Protein AF-G9Y502-F1 (afdb_monomer)

Secondary structure (DSSP, 8-state):
-------------TTGGGGS-PPPPHHHHHHHHHHHHHHTTTTS-HHHHHHHHHHHHTT-HHHHHHHHHHHHHHTT--GGGS-HHHHHHHHHHTTTTT--SS-TTHHHHHHHHHHHTT--

Solvent-accessible surface area (backbone atoms only — not comparable to full-atom values): 7414 Å² total; per-residue (Å²): 138,82,86,82,79,81,79,78,80,78,74,82,51,79,70,73,64,65,73,56,75,79,77,84,45,72,69,54,53,53,49,53,53,50,50,50,51,65,77,41,52,90,64,53,55,72,64,56,54,55,52,32,50,54,26,50,78,71,68,35,54,57,58,24,49,53,54,50,51,53,51,38,58,76,53,64,60,68,65,86,82,50,68,55,72,60,53,52,50,49,37,52,75,60,37,42,70,81,53,58,90,89,42,91,56,46,49,60,52,52,52,56,51,41,39,76,71,68,76,98

Organism: NCBI:txid1002364

Radius of gyration: 20.28 Å; Cα contacts (8 Å, |Δi|>4): 72; chains: 1; bounding box: 64×53×26 Å

Mean predicted aligned error: 9.47 Å

Foldseek 3Di:
DDDDDPDPPPPDDPVNVVPPPPQQDLVNLLVVLVVLCVLCVVQADPVLVVQLVVCNVVSVSQCSLLSSVVRCVVSLHQPVSDDVVVSVVVCVSSVVCPDPDPDPCSNVSSVVSCVVNVVD

Sequence (120 aa):
MAYHIEILKFEETDEMVKNKEKEITPSELYSAIIDLLNIYADILDPDTYSEVMHYLEHGEYKMAYEGLFIDLIKANFQPQKIDMGYYLKICIKLKINNENIFNADFWEYLNNYLKKQQLY

Structure (mmCIF, N/CA/C/O backbone):
data_AF-G9Y502-F1
#
_entry.id   AF-G9Y502-F1
#
loop_
_atom_site.group_PDB
_atom_site.id
_atom_site.type_symbol
_atom_site.label_atom_id
_atom_site.label_alt_id
_atom_site.label_comp_id
_atom_site.label_asym_id
_atom_site.label_entity_id
_atom_site.label_seq_id
_atom_site.pdbx_PDB_ins_code
_atom_site.Cartn_x
_atom_site.Cartn_y
_atom_site.Cartn_z
_atom_site.occupancy
_atom_site.B_iso_or_equiv
_atom_site.auth_seq_id
_atom_site.auth_comp_id
_atom_site.auth_asym_id
_atom_site.auth_atom_id
_atom_site.pdbx_PDB_model_num
ATOM 1 N N . MET A 1 1 ? 51.808 41.618 -4.244 1.00 41.16 1 MET A N 1
ATOM 2 C CA . MET A 1 1 ? 51.182 40.799 -3.185 1.00 41.16 1 MET A CA 1
ATOM 3 C C . MET A 1 1 ? 49.991 40.090 -3.801 1.00 41.16 1 MET A C 1
ATOM 5 O O . MET A 1 1 ? 48.962 40.719 -3.990 1.00 41.16 1 MET A O 1
ATOM 9 N N . ALA A 1 2 ? 50.174 38.842 -4.230 1.00 39.91 2 ALA A N 1
ATOM 10 C CA . ALA A 1 2 ? 49.096 38.011 -4.758 1.00 39.91 2 ALA A CA 1
ATOM 11 C C . ALA A 1 2 ? 48.597 37.108 -3.624 1.00 39.91 2 ALA A C 1
ATOM 13 O O . ALA A 1 2 ? 49.403 36.446 -2.973 1.00 39.91 2 ALA A O 1
ATOM 14 N N . TYR A 1 3 ? 47.292 37.132 -3.360 1.00 40.03 3 TYR A N 1
ATOM 15 C CA . TYR A 1 3 ? 46.644 36.252 -2.393 1.00 40.03 3 TYR A CA 1
ATOM 16 C C . TYR A 1 3 ? 46.515 34.857 -3.017 1.00 40.03 3 TYR A C 1
ATOM 18 O O . TYR A 1 3 ? 45.748 34.674 -3.960 1.00 40.03 3 TYR A O 1
ATOM 26 N N . HIS A 1 4 ? 47.270 33.880 -2.514 1.00 42.84 4 HIS A N 1
ATOM 27 C CA . HIS A 1 4 ? 47.002 32.470 -2.786 1.00 42.84 4 HIS A CA 1
ATOM 28 C C . HIS A 1 4 ? 45.908 31.997 -1.828 1.00 42.84 4 HIS A C 1
ATOM 30 O O . HIS A 1 4 ? 46.132 31.886 -0.626 1.00 42.84 4 HIS A O 1
ATOM 36 N N . ILE A 1 5 ? 44.715 31.757 -2.368 1.00 47.09 5 ILE A N 1
ATOM 37 C CA . ILE A 1 5 ? 43.643 31.047 -1.671 1.00 47.09 5 ILE A CA 1
ATOM 38 C C . ILE A 1 5 ? 43.941 29.556 -1.834 1.00 47.09 5 ILE A C 1
ATOM 40 O O . ILE A 1 5 ? 43.830 29.016 -2.935 1.00 47.09 5 ILE A O 1
ATOM 44 N N . GLU A 1 6 ? 44.355 28.899 -0.753 1.00 46.38 6 GLU A N 1
ATOM 45 C CA . GLU A 1 6 ? 44.371 27.440 -0.684 1.00 46.38 6 GLU A CA 1
ATOM 46 C C . GLU A 1 6 ? 42.922 26.946 -0.656 1.00 46.38 6 GLU A C 1
ATOM 48 O O . GLU A 1 6 ? 42.176 27.171 0.297 1.00 46.38 6 GLU A O 1
ATOM 53 N N . ILE A 1 7 ? 42.504 26.293 -1.740 1.00 46.94 7 ILE A N 1
ATOM 54 C CA . ILE A 1 7 ? 41.245 25.558 -1.779 1.00 46.94 7 ILE A CA 1
ATOM 55 C C . ILE A 1 7 ? 41.457 24.308 -0.924 1.00 46.94 7 ILE A C 1
ATOM 57 O O . ILE A 1 7 ? 42.102 23.352 -1.357 1.00 46.94 7 ILE A O 1
ATOM 61 N N . LEU A 1 8 ? 40.935 24.338 0.302 1.00 41.53 8 LEU A N 1
ATOM 62 C CA . LEU A 1 8 ? 40.793 23.159 1.148 1.00 41.53 8 LEU A CA 1
ATOM 63 C C . LEU A 1 8 ? 40.018 22.096 0.360 1.00 41.53 8 LEU A C 1
ATOM 65 O O . LEU A 1 8 ? 38.830 22.256 0.078 1.00 41.53 8 LEU A O 1
ATOM 69 N N . LYS A 1 9 ? 40.702 21.010 -0.012 1.00 46.69 9 LYS A N 1
ATOM 70 C CA . LYS A 1 9 ? 40.041 19.777 -0.434 1.00 46.69 9 LYS A CA 1
ATOM 71 C C . LYS A 1 9 ? 39.311 19.244 0.793 1.00 46.69 9 LYS A C 1
ATOM 73 O O . LYS A 1 9 ? 39.946 18.748 1.717 1.00 46.69 9 LYS A O 1
ATOM 78 N N . PHE A 1 10 ? 37.996 19.418 0.823 1.00 43.94 10 PHE A N 1
ATOM 79 C CA . PHE A 1 10 ? 37.143 18.719 1.771 1.00 43.94 10 PHE A CA 1
ATOM 80 C C . PHE A 1 10 ? 37.242 17.225 1.445 1.00 43.94 10 PHE A C 1
ATOM 82 O O . PHE A 1 10 ? 36.695 16.766 0.446 1.00 43.94 10 PHE A O 1
ATOM 89 N N . GLU A 1 11 ? 38.008 16.485 2.242 1.00 51.47 11 GLU A N 1
ATOM 90 C CA . GLU A 1 11 ? 37.895 15.033 2.296 1.00 51.47 11 GLU A CA 1
ATOM 91 C C . GLU A 1 11 ? 36.587 14.727 3.028 1.00 51.47 11 GLU A C 1
ATOM 93 O O . GLU A 1 11 ? 36.426 15.044 4.208 1.00 51.47 11 GLU A O 1
ATOM 98 N N . GLU A 1 12 ? 35.610 14.199 2.293 1.00 48.88 12 GLU A N 1
ATOM 99 C CA . GLU A 1 12 ? 34.347 13.743 2.865 1.00 48.88 12 GLU A CA 1
ATOM 100 C C . GLU A 1 12 ? 34.644 12.619 3.866 1.00 48.88 12 GLU A C 1
ATOM 102 O O . GLU A 1 12 ? 35.222 11.590 3.516 1.00 48.88 12 GLU A O 1
ATOM 107 N N . THR A 1 13 ? 34.287 12.823 5.134 1.00 51.91 13 THR A N 1
ATOM 108 C CA . THR A 1 13 ? 34.467 11.811 6.176 1.00 51.91 13 THR A CA 1
ATOM 109 C C . THR A 1 13 ? 33.407 10.713 6.042 1.00 51.91 13 THR A C 1
ATOM 111 O O . THR A 1 13 ? 32.271 10.975 5.641 1.00 51.91 13 THR A O 1
ATOM 114 N N . ASP A 1 14 ? 33.738 9.483 6.450 1.00 52.72 14 ASP A N 1
ATOM 115 C CA . ASP A 1 14 ? 32.829 8.317 6.474 1.00 52.72 14 ASP A CA 1
ATOM 116 C C . ASP A 1 14 ? 31.502 8.561 7.233 1.00 52.72 14 ASP A C 1
ATOM 118 O O . ASP A 1 14 ? 30.526 7.829 7.057 1.00 52.72 14 ASP A O 1
ATOM 122 N N . GLU A 1 15 ? 31.428 9.596 8.076 1.00 47.25 15 GLU A N 1
ATOM 123 C CA . GLU A 1 15 ? 30.194 10.036 8.738 1.00 47.25 15 GLU A CA 1
ATOM 124 C C . GLU A 1 15 ? 29.237 10.802 7.811 1.00 47.25 15 GLU A C 1
ATOM 126 O O . GLU A 1 15 ? 28.024 10.655 7.952 1.00 47.25 15 GLU A O 1
ATOM 131 N N . MET A 1 16 ? 29.734 11.541 6.812 1.00 45.41 16 MET A N 1
ATOM 132 C CA . MET A 1 16 ? 28.884 12.221 5.821 1.00 45.41 16 MET A CA 1
ATOM 133 C C . MET A 1 16 ? 28.248 11.235 4.827 1.00 45.41 16 MET A C 1
ATOM 135 O O . MET A 1 16 ? 27.185 11.508 4.272 1.00 45.41 16 MET A O 1
ATOM 139 N N . VAL A 1 17 ? 28.828 10.039 4.675 1.00 52.44 17 VAL A N 1
ATOM 140 C CA . VAL A 1 17 ? 28.262 8.934 3.878 1.00 52.44 17 VAL A CA 1
ATOM 141 C C . VAL A 1 17 ? 27.122 8.211 4.621 1.00 52.44 17 VAL A C 1
ATOM 143 O O . VAL A 1 17 ? 26.292 7.552 3.991 1.00 52.44 17 VAL A O 1
ATOM 146 N N . LYS A 1 18 ? 27.020 8.359 5.952 1.00 45.47 18 LYS A N 1
ATOM 147 C CA . LYS A 1 18 ? 26.051 7.633 6.799 1.00 45.47 18 LYS A CA 1
ATOM 148 C C . LYS A 1 18 ? 24.654 8.253 6.900 1.00 45.47 18 LYS A C 1
ATOM 150 O O . LYS A 1 18 ? 23.767 7.597 7.433 1.00 45.47 18 LYS A O 1
ATOM 155 N N . ASN A 1 19 ? 24.422 9.435 6.326 1.00 44.31 19 ASN A N 1
ATOM 156 C CA . ASN A 1 19 ? 23.077 10.015 6.177 1.00 44.31 19 ASN A CA 1
ATOM 157 C C . ASN A 1 19 ? 22.478 9.791 4.777 1.00 44.31 19 ASN A C 1
ATOM 159 O O . ASN A 1 19 ? 21.629 10.556 4.323 1.00 44.31 19 ASN A O 1
ATOM 163 N N . LYS A 1 20 ? 22.877 8.718 4.086 1.00 48.28 20 LYS A N 1
ATOM 164 C CA . LYS A 1 20 ? 22.016 8.139 3.053 1.00 48.28 20 LYS A CA 1
ATOM 165 C C . LYS A 1 20 ? 20.840 7.500 3.780 1.00 48.28 20 LYS A C 1
ATOM 167 O O . LYS A 1 20 ? 21.042 6.527 4.504 1.00 48.28 20 LYS A O 1
ATOM 172 N N . GLU A 1 21 ? 19.640 8.061 3.629 1.00 55.94 21 GLU A N 1
ATOM 173 C CA . GLU A 1 21 ? 18.399 7.371 3.991 1.00 55.94 21 GLU A CA 1
ATOM 174 C C . GLU A 1 21 ? 18.536 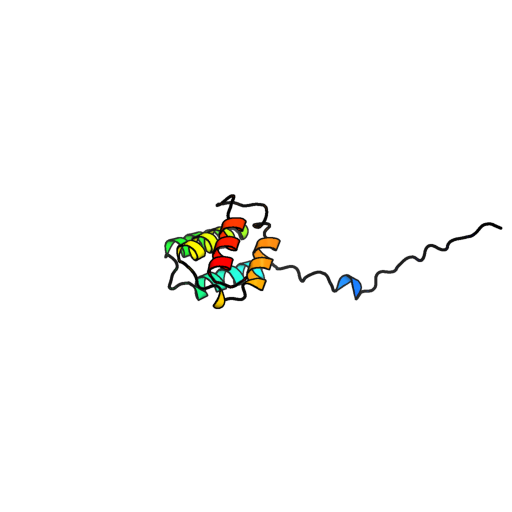5.916 3.537 1.00 55.94 21 GLU A C 1
ATOM 176 O O . GLU A 1 21 ? 18.784 5.671 2.354 1.00 55.94 21 GLU A O 1
ATOM 181 N N . LYS A 1 22 ? 18.514 4.969 4.487 1.00 64.62 22 LYS A N 1
ATOM 182 C CA . LYS A 1 22 ? 18.727 3.549 4.196 1.00 64.62 22 LYS A CA 1
ATOM 183 C C . LYS A 1 22 ? 17.814 3.179 3.033 1.00 64.62 22 LYS A C 1
ATO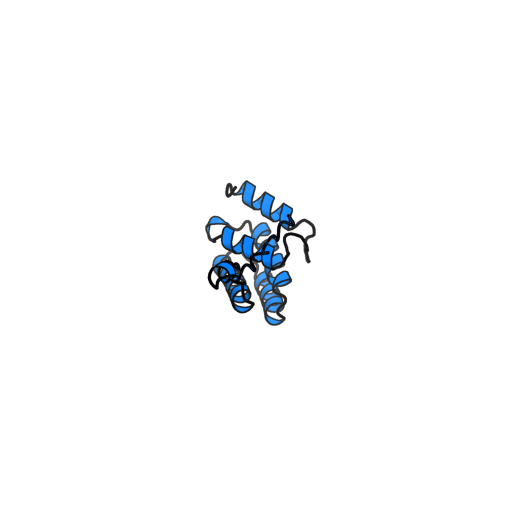M 185 O O . LYS A 1 22 ? 16.594 3.300 3.138 1.00 64.62 22 LYS A O 1
ATOM 190 N N . GLU A 1 23 ? 18.418 2.796 1.916 1.00 75.06 23 GLU A N 1
ATOM 191 C CA . GLU A 1 23 ? 17.670 2.510 0.707 1.00 75.06 23 GLU A CA 1
ATOM 192 C C . GLU A 1 23 ? 16.735 1.323 0.962 1.00 75.06 23 GLU A C 1
ATOM 194 O O . GLU A 1 23 ? 17.203 0.247 1.332 1.00 75.06 23 GLU A O 1
ATOM 199 N N . ILE A 1 24 ? 15.422 1.527 0.788 1.00 83.94 24 ILE A N 1
ATOM 200 C CA . ILE A 1 24 ? 14.436 0.448 0.911 1.00 83.94 24 ILE A CA 1
ATOM 201 C C . ILE A 1 24 ? 14.709 -0.572 -0.195 1.00 83.94 24 ILE A C 1
ATOM 203 O O . ILE A 1 24 ? 14.663 -0.246 -1.384 1.00 83.94 24 ILE A O 1
ATOM 207 N N . THR A 1 25 ? 15.002 -1.800 0.212 1.00 90.69 25 THR A N 1
ATOM 208 C CA . THR A 1 25 ? 15.319 -2.922 -0.674 1.00 90.69 25 THR A CA 1
ATOM 209 C C . THR A 1 25 ? 14.051 -3.556 -1.268 1.00 90.69 25 THR A C 1
ATOM 211 O O . THR A 1 25 ? 12.976 -3.456 -0.673 1.00 90.69 25 THR A O 1
ATOM 214 N N . PRO A 1 26 ? 14.144 -4.290 -2.395 1.00 90.19 26 PRO A N 1
ATOM 215 C CA . PRO A 1 26 ? 13.005 -5.041 -2.940 1.00 90.19 26 PRO A CA 1
ATOM 216 C C . PRO A 1 26 ? 12.381 -6.030 -1.940 1.00 90.19 26 PRO A C 1
ATOM 218 O O . PRO A 1 26 ? 11.166 -6.181 -1.887 1.00 90.19 26 PRO A O 1
ATOM 221 N N . SER A 1 27 ? 13.205 -6.658 -1.094 1.00 92.81 27 SER A N 1
ATOM 222 C CA . SER A 1 27 ? 12.746 -7.537 -0.009 1.00 92.81 27 SER A CA 1
ATOM 223 C C . SER A 1 27 ? 11.926 -6.792 1.044 1.00 92.81 27 SER A C 1
ATOM 225 O O . SER A 1 27 ? 10.942 -7.334 1.548 1.00 92.81 27 SER A O 1
ATOM 227 N N . GLU A 1 28 ? 12.334 -5.575 1.409 1.00 93.38 28 GLU A N 1
ATOM 228 C CA . GLU A 1 28 ? 11.584 -4.738 2.349 1.00 93.38 28 GLU A CA 1
ATOM 229 C C . GLU A 1 28 ? 10.263 -4.266 1.720 1.00 93.38 28 GLU A C 1
ATOM 231 O O . GLU A 1 28 ? 9.243 -4.292 2.399 1.00 93.38 28 GLU A O 1
ATOM 236 N N . LEU A 1 29 ? 10.243 -3.931 0.422 1.00 94.75 29 LEU A N 1
ATOM 237 C CA . LEU A 1 29 ? 9.005 -3.597 -0.302 1.00 94.75 29 LEU A CA 1
ATOM 238 C C . LEU A 1 29 ? 8.026 -4.771 -0.339 1.00 94.75 29 LEU A C 1
ATOM 240 O O . LEU A 1 29 ? 6.852 -4.598 -0.020 1.00 94.75 29 LEU A O 1
ATOM 244 N 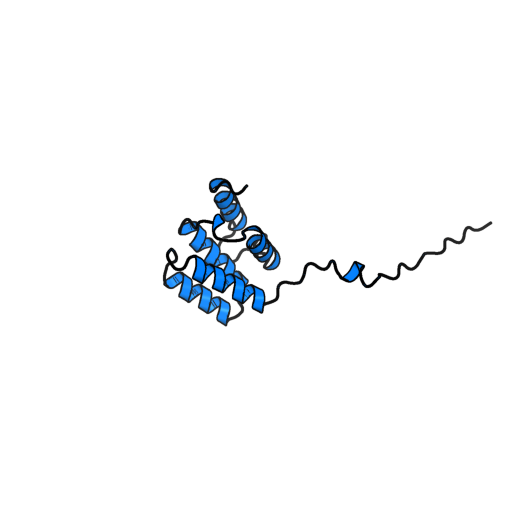N . TYR A 1 30 ? 8.517 -5.959 -0.699 1.00 96.44 30 TYR A N 1
ATOM 245 C CA . TYR A 1 30 ? 7.717 -7.179 -0.702 1.00 96.44 30 TYR A CA 1
ATOM 246 C C . TYR A 1 30 ? 7.102 -7.419 0.679 1.00 96.44 30 TYR A C 1
ATOM 248 O O . TYR A 1 30 ? 5.891 -7.579 0.799 1.00 96.44 30 TYR A O 1
ATOM 256 N N . SER A 1 31 ? 7.927 -7.371 1.729 1.00 96.88 31 SER A N 1
ATOM 257 C CA . SER A 1 31 ? 7.471 -7.622 3.101 1.00 96.88 31 SER A CA 1
ATOM 258 C C . SER A 1 31 ? 6.426 -6.598 3.544 1.00 96.88 31 SER A C 1
ATOM 260 O O . SER A 1 31 ? 5.386 -6.986 4.057 1.00 96.88 31 SER A O 1
ATOM 262 N N . ALA A 1 32 ? 6.639 -5.311 3.255 1.00 97.06 32 ALA A N 1
ATOM 263 C CA . ALA A 1 32 ? 5.689 -4.255 3.594 1.00 97.06 32 ALA A CA 1
ATOM 264 C C . ALA A 1 32 ? 4.324 -4.431 2.902 1.00 97.06 32 ALA A C 1
ATOM 266 O O . ALA A 1 32 ? 3.285 -4.169 3.504 1.00 97.06 32 ALA A O 1
ATOM 267 N N . ILE A 1 33 ? 4.299 -4.879 1.643 1.00 97.81 33 ILE A N 1
ATOM 268 C CA . ILE A 1 33 ? 3.041 -5.128 0.919 1.00 97.81 33 ILE A CA 1
ATOM 269 C C . ILE A 1 33 ? 2.321 -6.355 1.498 1.00 97.81 33 ILE A C 1
ATOM 271 O O . ILE A 1 33 ? 1.109 -6.309 1.710 1.00 97.81 33 ILE A O 1
ATOM 275 N N . ILE A 1 34 ? 3.057 -7.424 1.821 1.00 97.94 34 ILE A N 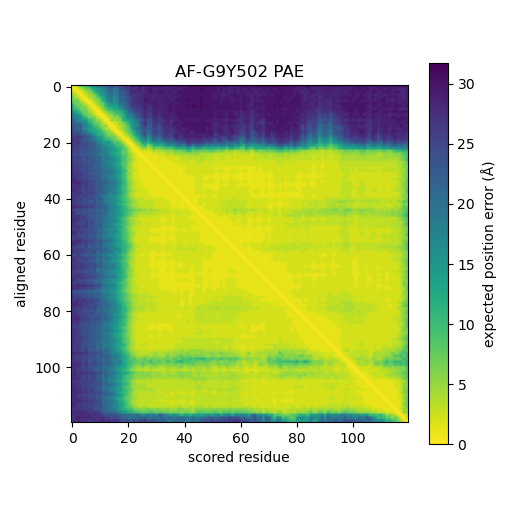1
ATOM 276 C CA . ILE A 1 34 ? 2.498 -8.604 2.496 1.00 97.94 34 ILE A CA 1
ATOM 277 C C . ILE A 1 34 ? 1.943 -8.245 3.880 1.00 97.94 34 ILE A C 1
ATOM 279 O O . ILE A 1 34 ? 0.863 -8.708 4.245 1.00 97.94 34 ILE A O 1
ATOM 283 N N . ASP A 1 35 ? 2.633 -7.394 4.637 1.00 97.69 35 ASP A N 1
ATOM 284 C CA . ASP A 1 35 ? 2.163 -6.934 5.943 1.00 97.69 35 ASP A CA 1
ATOM 285 C C . ASP A 1 35 ? 0.823 -6.198 5.826 1.00 97.69 35 ASP A C 1
ATOM 287 O O . ASP A 1 35 ? -0.094 -6.475 6.597 1.00 97.69 35 ASP A O 1
ATOM 291 N N . LEU A 1 36 ? 0.657 -5.323 4.828 1.00 97.69 36 LEU A N 1
ATOM 292 C CA . LEU A 1 36 ? -0.625 -4.659 4.568 1.00 97.69 36 LEU A CA 1
ATOM 293 C C . LEU A 1 36 ? -1.740 -5.650 4.222 1.00 97.69 36 LEU A C 1
ATOM 295 O O . LEU A 1 36 ? -2.828 -5.544 4.791 1.00 97.69 36 LEU A O 1
ATOM 299 N N . LEU A 1 37 ? -1.473 -6.612 3.331 1.00 97.44 37 LEU A N 1
ATOM 300 C CA . LEU A 1 37 ? -2.442 -7.657 2.986 1.00 97.44 37 LEU A CA 1
ATOM 301 C C . LEU A 1 37 ? -2.887 -8.425 4.232 1.00 97.44 37 LEU A C 1
ATOM 303 O O . LEU A 1 37 ? -4.078 -8.645 4.415 1.00 97.44 37 LEU A O 1
ATOM 307 N N . ASN A 1 38 ? -1.955 -8.785 5.115 1.00 97.19 38 ASN A N 1
ATOM 308 C CA . ASN A 1 38 ? -2.266 -9.526 6.335 1.00 97.19 38 ASN A CA 1
ATOM 309 C C . ASN A 1 38 ? -3.044 -8.683 7.358 1.00 97.19 38 ASN A C 1
ATOM 311 O O . ASN A 1 38 ? -3.975 -9.185 7.985 1.00 97.19 38 ASN A O 1
ATOM 315 N N . ILE A 1 39 ? -2.677 -7.410 7.540 1.00 97.88 39 ILE A N 1
ATOM 316 C CA . ILE A 1 39 ? -3.309 -6.508 8.519 1.00 97.88 39 ILE A CA 1
ATOM 317 C C . ILE A 1 39 ? -4.763 -6.189 8.149 1.00 97.88 39 ILE A C 1
ATOM 319 O O . ILE A 1 39 ? -5.585 -5.991 9.047 1.00 97.88 39 ILE A O 1
ATOM 323 N N . TYR A 1 40 ? -5.073 -6.134 6.852 1.00 97.75 40 TYR A N 1
ATOM 324 C CA . TYR A 1 40 ? -6.392 -5.764 6.328 1.00 97.75 40 TYR A CA 1
ATOM 325 C C . TYR A 1 40 ? -7.102 -6.901 5.583 1.00 97.75 40 TYR A C 1
ATOM 327 O O . TYR A 1 40 ? -8.076 -6.655 4.874 1.00 97.75 40 TYR A O 1
ATOM 335 N N . ALA A 1 41 ? -6.654 -8.148 5.749 1.00 96.44 41 ALA A N 1
ATOM 336 C CA . ALA A 1 41 ? -7.243 -9.315 5.087 1.00 96.44 41 ALA A CA 1
ATOM 337 C C . ALA A 1 41 ? -8.750 -9.474 5.363 1.00 96.44 41 ALA A C 1
ATOM 339 O O . ALA A 1 41 ? -9.463 -10.081 4.574 1.00 96.44 41 ALA A O 1
ATOM 340 N N . ASP A 1 42 ? -9.236 -8.942 6.486 1.00 96.56 42 ASP A N 1
ATOM 341 C CA . ASP A 1 42 ? -10.637 -8.993 6.902 1.00 96.56 42 ASP A CA 1
ATOM 342 C C . ASP A 1 42 ? -11.557 -8.045 6.118 1.00 96.56 42 ASP A C 1
ATOM 344 O O . ASP A 1 42 ? -12.768 -8.265 6.094 1.00 96.56 42 ASP A O 1
ATOM 348 N N . ILE A 1 43 ? -11.002 -7.000 5.498 1.00 96.94 43 ILE A N 1
ATOM 349 C CA . ILE A 1 43 ? -11.764 -5.980 4.759 1.00 96.94 43 ILE A CA 1
ATOM 350 C C . ILE A 1 43 ? -11.484 -5.974 3.254 1.00 96.94 43 ILE A C 1
ATOM 352 O O . ILE A 1 43 ? -12.190 -5.291 2.513 1.00 96.94 43 ILE A O 1
ATOM 356 N N . LEU A 1 44 ? -10.445 -6.680 2.811 1.00 96.44 44 LEU A N 1
ATOM 357 C CA . LEU A 1 44 ? -10.063 -6.762 1.406 1.00 96.44 44 LEU A CA 1
ATOM 358 C C . LEU A 1 44 ? -10.845 -7.860 0.684 1.00 96.44 44 LEU A C 1
ATOM 360 O O . LEU A 1 44 ? -11.145 -8.912 1.249 1.00 96.44 44 LEU A O 1
ATOM 364 N N . ASP A 1 45 ? -11.150 -7.611 -0.587 1.00 93.69 45 ASP A N 1
ATOM 365 C CA . ASP A 1 45 ? -11.752 -8.618 -1.454 1.00 93.69 45 ASP A CA 1
ATOM 366 C C . ASP A 1 45 ? -10.716 -9.711 -1.803 1.00 93.69 45 ASP A C 1
ATOM 368 O O . ASP A 1 45 ? -9.529 -9.396 -1.969 1.00 93.69 45 ASP A O 1
ATOM 372 N N . PRO A 1 46 ? -11.115 -10.994 -1.918 1.00 92.44 46 PRO A N 1
ATOM 373 C CA . PRO A 1 46 ? -10.217 -12.058 -2.366 1.00 92.44 46 PRO A CA 1
ATOM 374 C C . PRO A 1 46 ? -9.506 -11.761 -3.695 1.00 92.44 46 PRO A C 1
ATOM 376 O O . PRO A 1 46 ? -8.347 -12.156 -3.858 1.00 92.44 46 PRO A O 1
ATOM 379 N N . ASP A 1 47 ? -10.155 -11.041 -4.614 1.00 95.38 47 ASP A N 1
ATOM 380 C CA . ASP A 1 47 ? -9.564 -10.660 -5.897 1.00 95.38 47 ASP A CA 1
ATOM 381 C C . ASP A 1 47 ? -8.388 -9.690 -5.696 1.00 95.38 47 ASP A C 1
ATOM 383 O O . ASP A 1 47 ? -7.337 -9.879 -6.315 1.00 95.38 47 ASP A O 1
ATOM 387 N N . THR A 1 48 ? -8.478 -8.746 -4.744 1.00 96.19 48 THR A N 1
ATOM 388 C CA . THR A 1 48 ? -7.362 -7.846 -4.394 1.00 96.19 48 THR A CA 1
ATOM 389 C C . THR A 1 48 ? -6.123 -8.641 -3.979 1.00 96.19 48 THR A C 1
ATOM 391 O O . THR A 1 48 ? -5.011 -8.321 -4.398 1.00 96.19 48 THR A O 1
ATOM 394 N N . TYR A 1 49 ? -6.282 -9.704 -3.181 1.00 95.62 49 TYR A N 1
ATOM 395 C CA . TYR A 1 49 ? -5.147 -10.548 -2.793 1.00 95.62 49 TYR A CA 1
ATOM 396 C C . TYR A 1 49 ? -4.5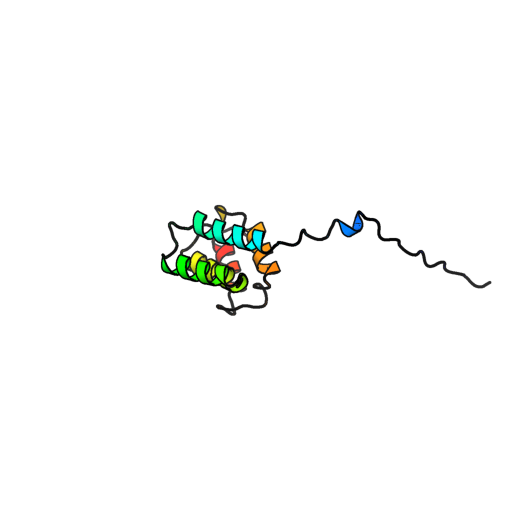00 -11.207 -4.018 1.00 95.62 49 TYR A C 1
ATOM 398 O O . TYR A 1 49 ? -3.278 -11.171 -4.165 1.00 95.62 49 TYR A O 1
ATOM 406 N N . SER A 1 50 ? -5.312 -11.783 -4.911 1.00 96.44 50 SER A N 1
ATOM 407 C CA . SER A 1 50 ? -4.821 -12.449 -6.121 1.00 96.44 50 SER A CA 1
ATOM 408 C C . SER A 1 50 ? -4.067 -11.487 -7.043 1.00 96.44 50 SER A C 1
ATOM 410 O O . SER A 1 50 ? -2.991 -11.826 -7.537 1.00 96.44 50 SER A O 1
ATOM 412 N N . GLU A 1 51 ? -4.600 -10.286 -7.265 1.00 97.12 51 GLU A N 1
ATOM 413 C CA . GLU A 1 51 ? -3.974 -9.270 -8.116 1.00 97.12 51 GLU A CA 1
ATOM 414 C C . GLU A 1 51 ? -2.663 -8.749 -7.516 1.00 97.12 51 GLU A C 1
ATOM 416 O O . GLU A 1 51 ? -1.640 -8.698 -8.200 1.00 97.12 51 GLU A O 1
ATOM 421 N N . VAL A 1 52 ? -2.651 -8.419 -6.220 1.00 97.56 52 VAL A N 1
ATOM 422 C CA . VAL A 1 52 ? -1.441 -7.926 -5.545 1.00 97.56 52 VAL A CA 1
ATOM 423 C C . VAL A 1 52 ? -0.340 -8.985 -5.557 1.00 97.56 52 VAL A C 1
ATOM 425 O O . VAL A 1 52 ? 0.811 -8.660 -5.855 1.00 97.56 52 VAL A O 1
ATOM 428 N N . MET A 1 53 ? -0.676 -10.251 -5.292 1.00 97.38 53 MET A N 1
ATOM 429 C CA . MET A 1 53 ? 0.293 -11.346 -5.371 1.00 97.38 53 MET A CA 1
ATOM 430 C C . MET A 1 53 ? 0.845 -11.521 -6.786 1.00 97.38 53 MET A C 1
ATOM 432 O O . MET A 1 53 ? 2.058 -11.658 -6.942 1.00 97.38 53 MET A O 1
ATOM 436 N N . HIS A 1 54 ? -0.005 -11.430 -7.813 1.00 97.31 54 HIS A N 1
ATOM 437 C CA . HIS A 1 54 ? 0.432 -11.497 -9.206 1.00 97.31 54 HIS A CA 1
ATOM 438 C C . HIS A 1 54 ? 1.482 -10.424 -9.532 1.00 97.31 54 HIS A C 1
ATOM 440 O O . HIS A 1 54 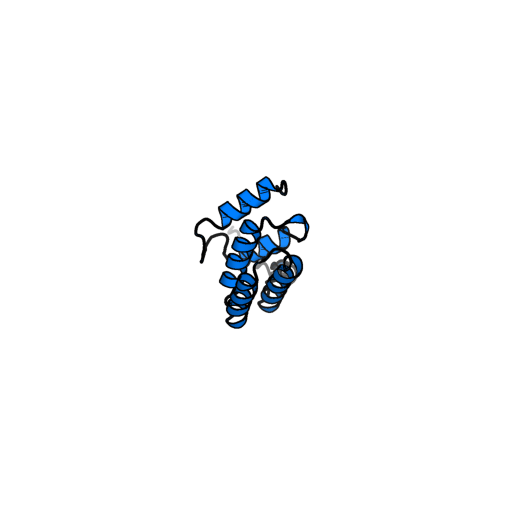? 2.538 -10.742 -10.081 1.00 97.31 54 HIS A O 1
ATOM 446 N N . TYR A 1 55 ? 1.250 -9.169 -9.135 1.00 97.69 55 TYR A N 1
ATOM 447 C CA . TYR A 1 55 ? 2.216 -8.086 -9.344 1.00 97.69 55 TYR A CA 1
ATOM 448 C C . TYR A 1 55 ? 3.517 -8.295 -8.555 1.00 97.69 55 TYR A C 1
ATOM 450 O O . TYR A 1 55 ? 4.610 -8.045 -9.069 1.00 97.69 55 TYR A O 1
ATOM 458 N N . LEU A 1 56 ? 3.433 -8.783 -7.312 1.00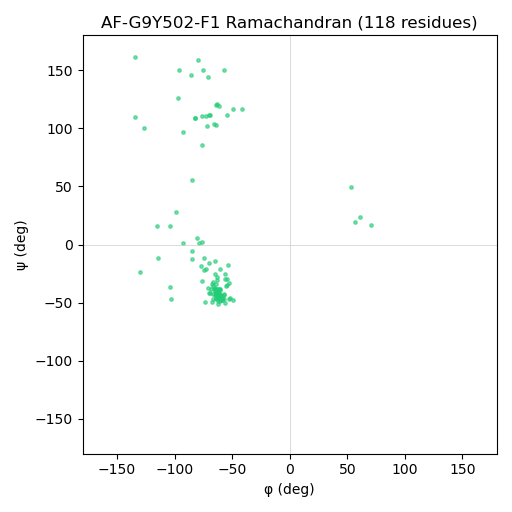 97.12 56 LEU A N 1
ATOM 459 C CA . LEU A 1 56 ? 4.615 -9.078 -6.498 1.00 97.12 56 LEU A CA 1
ATOM 460 C C . LEU A 1 56 ? 5.500 -10.166 -7.123 1.00 97.12 56 LEU A C 1
ATOM 462 O O . LEU A 1 56 ? 6.723 -10.015 -7.132 1.00 97.12 56 LEU A O 1
ATOM 466 N N . GLU A 1 57 ? 4.903 -11.224 -7.674 1.00 96.62 57 GLU A N 1
ATOM 467 C CA . GLU A 1 57 ? 5.620 -12.317 -8.349 1.00 96.62 57 GLU A CA 1
ATOM 468 C C . GLU A 1 57 ? 6.382 -11.847 -9.599 1.00 96.62 57 GLU A C 1
ATOM 470 O O . GLU A 1 57 ? 7.429 -12.405 -9.931 1.00 96.62 57 GLU A O 1
ATOM 475 N N . HIS A 1 58 ? 5.904 -10.784 -10.250 1.00 96.00 58 HIS A N 1
ATOM 476 C CA . HIS A 1 58 ? 6.546 -10.173 -11.417 1.00 96.00 58 HIS A CA 1
ATOM 477 C C . HIS A 1 58 ? 7.506 -9.024 -11.055 1.00 96.00 58 HIS A C 1
ATOM 479 O O . HIS A 1 58 ? 8.112 -8.419 -11.939 1.00 96.00 58 HIS A O 1
ATOM 485 N N . GLY A 1 59 ? 7.689 -8.723 -9.763 1.00 95.12 59 GLY A N 1
ATOM 486 C CA . GLY A 1 59 ? 8.524 -7.606 -9.306 1.00 95.12 59 GLY A CA 1
ATOM 487 C C . GLY A 1 59 ? 7.914 -6.228 -9.591 1.00 95.12 59 GLY A C 1
ATOM 488 O O . GLY A 1 59 ? 8.607 -5.209 -9.531 1.00 95.12 59 GLY A O 1
ATOM 489 N N . GLU A 1 60 ? 6.614 -6.169 -9.875 1.00 96.25 60 GLU A N 1
ATOM 490 C CA . GLU A 1 60 ? 5.865 -4.956 -10.195 1.00 96.25 60 GLU A CA 1
ATOM 491 C C . GLU A 1 60 ? 5.390 -4.256 -8.911 1.00 96.25 60 GLU A C 1
ATOM 493 O O . GLU A 1 60 ? 4.210 -3.967 -8.715 1.00 96.25 60 GLU A O 1
ATOM 498 N N . TYR A 1 61 ? 6.332 -3.949 -8.011 1.00 95.62 61 TYR A N 1
ATOM 499 C CA . TYR A 1 61 ? 6.045 -3.404 -6.674 1.0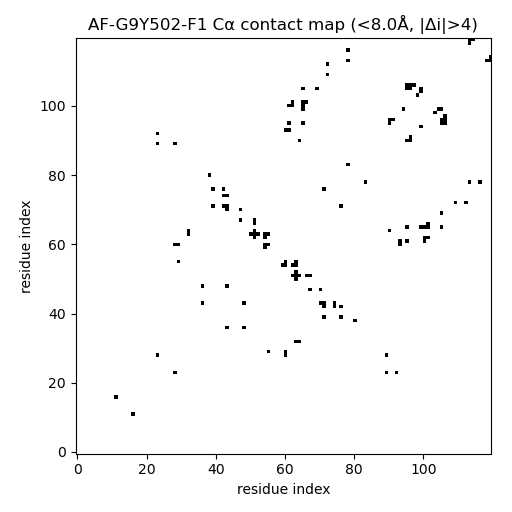0 95.62 61 TYR A CA 1
ATOM 500 C C . TYR A 1 61 ? 5.192 -2.138 -6.700 1.00 95.62 61 TYR A C 1
ATOM 502 O O . TYR A 1 61 ? 4.375 -1.921 -5.813 1.00 95.62 61 TYR A O 1
ATOM 510 N N . LYS A 1 62 ? 5.375 -1.297 -7.720 1.00 95.44 62 LYS A N 1
ATOM 511 C CA . LYS A 1 62 ? 4.607 -0.064 -7.885 1.00 95.44 62 LYS A CA 1
ATOM 512 C C . LYS A 1 62 ? 3.125 -0.346 -8.141 1.00 95.44 62 LYS A C 1
ATOM 514 O O . LYS A 1 62 ? 2.286 0.291 -7.515 1.00 95.44 62 LYS A O 1
ATOM 519 N N . MET A 1 63 ? 2.826 -1.326 -8.996 1.00 95.81 63 MET A N 1
ATOM 520 C CA . MET A 1 63 ? 1.454 -1.755 -9.276 1.00 95.81 63 MET A CA 1
ATOM 521 C C . MET A 1 63 ? 0.837 -2.422 -8.050 1.00 95.81 63 MET A C 1
ATOM 523 O O . MET A 1 63 ? -0.231 -2.010 -7.605 1.00 95.81 63 MET A O 1
ATOM 527 N N . ALA A 1 64 ? 1.557 -3.375 -7.449 1.00 97.62 64 ALA A N 1
ATOM 528 C CA . ALA A 1 64 ? 1.128 -4.050 -6.227 1.00 97.62 64 ALA A CA 1
ATOM 529 C C . ALA A 1 64 ? 0.750 -3.043 -5.127 1.00 97.62 64 ALA A C 1
ATOM 531 O O . ALA A 1 64 ? -0.298 -3.155 -4.498 1.00 97.62 64 ALA A O 1
ATOM 532 N N . TYR A 1 65 ? 1.591 -2.029 -4.925 1.00 97.00 65 TYR A N 1
ATOM 533 C CA . TYR A 1 65 ? 1.412 -1.039 -3.874 1.00 97.00 65 TYR A CA 1
ATOM 534 C C . TYR A 1 65 ? 0.275 -0.048 -4.167 1.00 97.00 65 TYR A C 1
ATOM 536 O O . TYR A 1 65 ? -0.572 0.187 -3.305 1.00 97.00 65 TYR A O 1
ATOM 544 N N . GLU A 1 66 ? 0.248 0.553 -5.362 1.00 96.50 66 GLU A N 1
ATOM 545 C CA . GLU A 1 66 ? -0.784 1.530 -5.733 1.00 96.50 66 GLU A CA 1
ATOM 546 C C . GLU A 1 66 ? -2.174 0.884 -5.764 1.00 96.50 66 GLU A C 1
ATOM 548 O O . GLU A 1 66 ? -3.109 1.426 -5.172 1.00 96.50 66 GLU A O 1
ATOM 553 N N . GLY A 1 67 ? -2.296 -0.296 -6.384 1.00 96.25 67 GLY A N 1
ATOM 554 C CA . GLY A 1 67 ? -3.547 -1.054 -6.436 1.00 96.25 67 GLY A CA 1
ATOM 555 C C . GLY A 1 67 ? -4.065 -1.397 -5.039 1.00 96.25 67 GLY A C 1
ATOM 556 O O . GLY A 1 67 ? -5.213 -1.092 -4.714 1.00 96.25 67 GLY A O 1
ATOM 557 N N . LEU A 1 68 ? -3.188 -1.906 -4.166 1.00 97.69 68 LEU A N 1
ATOM 558 C CA . LEU A 1 68 ? -3.551 -2.227 -2.787 1.00 97.69 68 LEU A CA 1
ATOM 559 C C . LEU A 1 68 ? -4.068 -1.004 -2.019 1.00 97.69 68 LEU A C 1
ATOM 561 O O . LEU A 1 68 ? -5.098 -1.089 -1.357 1.00 97.69 68 LEU A O 1
ATOM 565 N N . PHE A 1 69 ? -3.404 0.153 -2.106 1.00 96.94 69 PHE A N 1
ATOM 566 C CA . PHE A 1 69 ? -3.884 1.353 -1.411 1.00 96.94 69 PHE A CA 1
ATOM 567 C C . PHE A 1 69 ? -5.199 1.889 -1.977 1.00 96.94 69 PHE A C 1
ATOM 569 O O . PHE A 1 69 ? -6.018 2.394 -1.209 1.00 96.94 69 PHE A O 1
ATOM 576 N N . ILE A 1 70 ? -5.433 1.771 -3.287 1.00 96.19 70 ILE A N 1
ATOM 577 C CA . ILE A 1 70 ? -6.728 2.114 -3.885 1.00 96.19 70 ILE A CA 1
ATOM 578 C C . ILE A 1 70 ? -7.835 1.262 -3.255 1.00 96.19 70 ILE A C 1
ATOM 580 O O . ILE A 1 70 ? -8.857 1.808 -2.830 1.00 96.19 70 ILE A O 1
ATOM 584 N N . ASP A 1 71 ? -7.626 -0.047 -3.147 1.00 97.38 71 ASP A N 1
ATOM 585 C CA . ASP A 1 71 ? -8.626 -0.958 -2.590 1.00 97.38 71 ASP A CA 1
ATOM 586 C C . ASP A 1 71 ? -8.796 -0.797 -1.078 1.00 97.38 71 ASP A C 1
ATOM 588 O O . ASP A 1 71 ? -9.926 -0.770 -0.591 1.00 97.38 71 ASP A O 1
ATOM 592 N N . LEU A 1 72 ? -7.714 -0.541 -0.339 1.00 97.38 72 LEU A N 1
ATOM 593 C CA . LEU A 1 72 ? -7.783 -0.182 1.078 1.00 97.38 72 LEU A CA 1
ATOM 594 C C . LEU A 1 72 ? -8.618 1.085 1.305 1.00 97.38 72 LEU A C 1
ATOM 596 O O . LEU A 1 72 ? -9.460 1.117 2.207 1.00 97.38 72 LEU A O 1
ATOM 600 N N . ILE A 1 73 ? -8.424 2.132 0.493 1.00 95.75 73 ILE A N 1
ATOM 601 C CA . ILE A 1 73 ? -9.217 3.364 0.602 1.00 95.75 73 ILE A CA 1
ATOM 602 C C . ILE A 1 73 ? -10.698 3.080 0.315 1.00 95.75 73 ILE A C 1
ATOM 604 O O . ILE A 1 73 ? -11.556 3.545 1.069 1.00 95.75 73 ILE A O 1
ATOM 608 N N . LYS A 1 74 ? -11.016 2.293 -0.725 1.00 95.44 74 LYS A N 1
ATOM 609 C CA . LYS A 1 74 ? -12.403 1.886 -1.030 1.00 95.44 74 LYS A CA 1
ATOM 610 C C . LYS A 1 74 ? -13.032 1.091 0.118 1.00 95.44 74 LYS A C 1
ATOM 612 O O . LYS A 1 74 ? -14.201 1.306 0.428 1.00 95.44 74 LYS A O 1
ATOM 617 N N . ALA A 1 75 ? -12.254 0.226 0.768 1.00 96.06 75 ALA A N 1
ATOM 618 C CA . ALA A 1 75 ? -12.662 -0.556 1.934 1.00 96.06 75 ALA A CA 1
ATOM 619 C C . ALA A 1 75 ? -12.704 0.262 3.242 1.00 96.06 75 ALA A C 1
ATOM 621 O O . ALA A 1 75 ? -13.018 -0.278 4.302 1.00 96.06 75 ALA A O 1
ATOM 622 N N . ASN A 1 76 ? -12.411 1.568 3.186 1.00 95.25 76 ASN A N 1
ATOM 623 C CA . ASN A 1 76 ? -12.358 2.465 4.337 1.00 95.25 76 ASN A CA 1
ATOM 624 C C . ASN A 1 76 ? -11.428 1.938 5.453 1.00 95.25 76 ASN A C 1
ATOM 626 O O . ASN A 1 76 ? -11.798 1.875 6.630 1.00 95.25 76 ASN A O 1
ATOM 630 N N . PHE A 1 77 ? -10.204 1.554 5.070 1.00 95.75 77 PHE A N 1
ATOM 631 C CA . PHE A 1 77 ? -9.190 1.040 5.991 1.00 95.75 77 PHE A CA 1
ATOM 632 C C . PHE A 1 77 ? -8.861 2.010 7.136 1.00 95.75 77 PHE A C 1
ATOM 634 O O . PHE A 1 77 ? -8.910 3.229 6.988 1.00 95.75 77 PHE A O 1
ATOM 641 N N . GLN A 1 78 ? -8.470 1.464 8.284 1.00 94.94 78 GLN A N 1
ATOM 642 C CA . GLN A 1 78 ? -8.137 2.226 9.489 1.00 94.94 78 GLN A CA 1
ATOM 643 C C . GLN A 1 78 ? -6.635 2.534 9.554 1.00 94.94 78 GLN A C 1
ATOM 645 O O . GLN A 1 78 ? -5.888 1.691 10.054 1.00 94.94 78 GLN A O 1
ATOM 650 N N . PRO A 1 79 ? -6.148 3.715 9.125 1.00 94.00 79 PRO A N 1
ATOM 651 C CA . PRO A 1 79 ? -4.714 3.915 8.936 1.00 94.00 79 PRO A CA 1
ATOM 652 C C . PRO A 1 79 ? -3.929 3.950 10.257 1.00 94.00 79 PRO A C 1
ATOM 654 O O . PRO A 1 79 ? -2.724 3.743 10.258 1.00 94.00 79 PRO A O 1
ATOM 657 N N . GLN A 1 80 ? -4.607 4.120 11.397 1.00 93.19 80 GLN A N 1
ATOM 658 C CA . GLN A 1 80 ? -4.031 3.986 12.737 1.00 93.19 80 GLN A CA 1
ATOM 659 C C . GLN A 1 80 ? -3.550 2.564 13.081 1.00 93.19 80 GLN A C 1
ATOM 661 O O . GLN A 1 80 ? -2.841 2.393 14.069 1.00 93.19 80 GLN A O 1
ATOM 666 N N . LYS A 1 81 ? -3.935 1.538 12.305 1.00 93.75 81 LYS A N 1
ATOM 667 C CA . LYS A 1 81 ? -3.436 0.164 12.484 1.00 93.75 81 LYS A CA 1
ATOM 668 C C . LYS A 1 81 ? -1.997 -0.016 11.981 1.00 93.75 81 LYS A C 1
ATOM 670 O O . LYS A 1 81 ? -1.399 -1.054 12.250 1.00 93.75 81 LYS A O 1
ATOM 675 N N . ILE A 1 82 ? -1.452 0.955 11.245 1.00 95.00 82 ILE A N 1
ATOM 676 C CA . ILE A 1 82 ? -0.138 0.864 10.601 1.00 95.00 82 ILE A CA 1
ATOM 677 C C . ILE A 1 82 ? 0.694 2.130 10.821 1.00 95.00 82 ILE A C 1
ATOM 679 O O . ILE A 1 82 ? 0.166 3.200 11.120 1.00 95.00 82 ILE A O 1
ATOM 683 N N . ASP A 1 83 ? 2.009 2.029 10.624 1.00 94.81 83 ASP A N 1
ATOM 684 C CA . ASP A 1 83 ? 2.884 3.202 10.553 1.00 94.81 83 ASP A CA 1
ATOM 685 C C . ASP A 1 83 ? 2.719 3.896 9.193 1.00 94.81 83 ASP A C 1
ATOM 687 O O . ASP A 1 83 ? 3.469 3.656 8.243 1.00 94.81 83 ASP A O 1
ATOM 691 N N . MET A 1 84 ? 1.720 4.773 9.086 1.00 93.62 84 MET A N 1
ATOM 692 C CA . MET A 1 84 ? 1.496 5.550 7.864 1.00 93.62 84 MET A CA 1
ATOM 693 C C . MET A 1 84 ? 2.720 6.368 7.440 1.00 93.62 84 MET A C 1
ATOM 695 O O . MET A 1 84 ? 2.919 6.569 6.245 1.00 93.62 84 MET A O 1
ATOM 699 N N . GLY A 1 85 ? 3.568 6.811 8.373 1.00 92.56 85 GLY A N 1
ATOM 700 C CA . GLY A 1 85 ? 4.795 7.532 8.038 1.00 92.56 85 GLY A CA 1
ATOM 701 C C . GLY A 1 85 ? 5.776 6.660 7.252 1.00 92.56 85 GLY A C 1
ATOM 702 O O . GLY A 1 85 ? 6.359 7.113 6.266 1.00 92.56 85 GLY A O 1
ATOM 703 N N . TYR A 1 86 ? 5.924 5.394 7.644 1.00 94.00 86 TYR A N 1
ATOM 704 C CA . TYR A 1 86 ? 6.709 4.407 6.903 1.00 94.00 86 TYR A CA 1
ATOM 705 C C . TYR A 1 86 ? 6.119 4.120 5.515 1.00 94.00 86 TYR A C 1
ATOM 707 O O . TYR A 1 86 ? 6.834 4.178 4.512 1.00 94.00 86 TYR A O 1
ATOM 715 N N . TYR A 1 87 ? 4.809 3.892 5.425 1.00 94.81 87 TYR A N 1
ATOM 716 C CA . TYR A 1 87 ? 4.156 3.592 4.149 1.00 94.81 87 TYR A CA 1
ATOM 717 C C . TYR A 1 87 ? 4.174 4.791 3.178 1.00 94.81 87 TYR A C 1
ATOM 719 O O . TYR A 1 87 ? 4.445 4.623 1.989 1.00 94.81 87 TYR A O 1
ATOM 727 N N . LEU A 1 88 ? 4.053 6.030 3.662 1.00 93.19 88 LEU A N 1
ATOM 728 C CA . LEU A 1 88 ? 4.234 7.217 2.816 1.00 93.19 88 LEU A CA 1
ATOM 729 C C . LEU A 1 88 ? 5.666 7.344 2.269 1.00 93.19 88 LEU A C 1
ATOM 731 O O . LEU A 1 88 ? 5.848 7.760 1.124 1.00 93.19 88 LEU A O 1
ATOM 735 N N . LYS A 1 89 ? 6.692 6.930 3.027 1.00 92.81 89 LYS A N 1
ATOM 736 C CA . LYS A 1 89 ? 8.071 6.865 2.506 1.00 92.81 89 LYS A CA 1
ATOM 737 C C . LYS A 1 89 ? 8.200 5.848 1.374 1.00 92.81 89 LYS A C 1
ATOM 739 O O . LYS A 1 89 ? 8.888 6.127 0.392 1.00 92.81 89 LYS A O 1
ATOM 744 N N . ILE A 1 90 ? 7.511 4.707 1.465 1.00 94.00 90 ILE A N 1
ATOM 745 C CA . ILE A 1 90 ? 7.457 3.730 0.368 1.00 94.00 90 ILE A CA 1
ATOM 746 C C . ILE A 1 90 ? 6.779 4.331 -0.870 1.00 94.00 90 ILE A C 1
ATOM 748 O O . ILE A 1 90 ? 7.330 4.204 -1.964 1.00 94.00 90 ILE A O 1
ATOM 752 N N . CYS A 1 91 ? 5.654 5.045 -0.717 1.00 91.06 91 CYS A N 1
ATOM 753 C CA . CYS A 1 91 ? 4.998 5.739 -1.836 1.00 91.06 91 CYS A CA 1
ATOM 754 C C . CYS A 1 91 ? 5.978 6.643 -2.598 1.00 91.06 91 CYS A C 1
ATOM 756 O O . CYS A 1 91 ? 6.047 6.602 -3.827 1.00 91.06 91 CYS A O 1
ATOM 758 N N . ILE A 1 92 ? 6.757 7.439 -1.859 1.00 90.88 92 ILE A N 1
ATOM 759 C CA . ILE A 1 92 ? 7.749 8.361 -2.423 1.00 90.88 92 ILE A CA 1
ATOM 760 C C . ILE A 1 92 ? 8.891 7.587 -3.097 1.00 90.88 92 ILE A C 1
ATOM 762 O O . ILE A 1 92 ? 9.294 7.927 -4.208 1.00 90.88 92 ILE A O 1
ATOM 766 N N . LYS A 1 93 ? 9.387 6.506 -2.477 1.00 90.31 93 LYS A N 1
ATOM 767 C CA . LYS A 1 93 ? 10.438 5.647 -3.052 1.00 90.31 93 LYS A CA 1
ATOM 768 C C . LYS A 1 93 ? 10.006 5.013 -4.377 1.00 90.31 93 LYS A C 1
ATOM 770 O O . LYS A 1 93 ? 10.809 4.949 -5.306 1.00 90.31 93 LYS A O 1
ATOM 775 N N . LEU A 1 94 ? 8.748 4.587 -4.475 1.00 90.00 94 LEU A N 1
ATOM 776 C CA . LEU A 1 94 ? 8.142 4.040 -5.694 1.00 90.00 94 LEU A CA 1
ATOM 777 C C . LEU A 1 94 ? 7.727 5.129 -6.701 1.00 90.00 94 LEU A C 1
ATOM 779 O O . LEU A 1 94 ? 7.194 4.807 -7.763 1.00 90.00 94 LEU A O 1
ATOM 783 N N . LYS A 1 95 ? 7.974 6.408 -6.380 1.00 90.44 95 LYS A N 1
ATOM 784 C CA . LYS A 1 95 ? 7.570 7.593 -7.151 1.00 90.44 95 LYS A CA 1
ATOM 785 C C . LYS A 1 95 ? 6.066 7.692 -7.404 1.00 90.44 95 LYS A C 1
ATOM 787 O O . LYS A 1 95 ? 5.649 8.431 -8.289 1.00 90.44 95 LYS A O 1
ATOM 792 N N . ILE A 1 96 ? 5.245 6.989 -6.628 1.00 88.12 96 ILE A N 1
ATOM 793 C CA . ILE A 1 96 ? 3.783 6.989 -6.777 1.00 88.12 96 ILE A CA 1
ATOM 794 C C . ILE A 1 96 ? 3.214 8.381 -6.472 1.00 88.12 96 ILE A C 1
ATOM 796 O O . ILE A 1 96 ? 2.206 8.788 -7.018 1.00 88.12 96 ILE A O 1
ATOM 800 N N . ASN A 1 97 ? 3.899 9.194 -5.670 1.00 84.44 97 ASN A N 1
ATOM 801 C CA . ASN A 1 97 ? 3.488 10.578 -5.439 1.00 84.44 97 ASN A CA 1
ATOM 802 C C . ASN A 1 97 ? 3.461 11.452 -6.714 1.00 84.44 97 ASN A C 1
ATOM 804 O O . ASN A 1 97 ? 2.791 12.480 -6.708 1.00 84.44 97 ASN A O 1
ATOM 808 N N . ASN A 1 98 ? 4.182 11.064 -7.775 1.00 83.06 98 ASN A N 1
ATOM 809 C CA . ASN A 1 98 ? 4.327 11.853 -9.006 1.00 83.06 98 ASN A CA 1
ATOM 810 C C . ASN A 1 98 ? 4.040 11.060 -10.294 1.00 83.06 98 ASN A C 1
ATOM 812 O O . ASN A 1 98 ? 3.739 11.651 -11.327 1.00 83.06 98 ASN A O 1
ATOM 816 N N . GLU A 1 99 ? 4.179 9.738 -10.262 1.00 86.88 99 GLU A N 1
ATOM 817 C CA . GLU A 1 99 ? 4.005 8.848 -11.402 1.00 86.88 99 GLU A CA 1
ATOM 818 C C . GLU A 1 99 ? 3.002 7.756 -11.009 1.00 86.88 99 GLU A C 1
ATOM 820 O O . GLU A 1 99 ? 3.382 6.784 -10.363 1.00 86.88 99 GLU A O 1
ATOM 825 N N . ASN A 1 100 ? 1.745 7.888 -11.416 1.00 87.06 100 ASN A N 1
ATOM 826 C CA . ASN A 1 100 ? 0.699 6.908 -11.112 1.00 87.06 100 ASN A CA 1
ATOM 827 C C . ASN A 1 100 ? 0.501 5.915 -12.265 1.00 87.06 100 ASN A C 1
ATOM 829 O O . ASN A 1 100 ? 0.727 6.264 -13.425 1.00 87.06 100 ASN A O 1
ATOM 833 N N . ILE A 1 101 ? 0.084 4.689 -11.950 1.00 91.06 101 ILE A N 1
ATOM 834 C CA . ILE A 1 101 ? -0.219 3.626 -12.917 1.00 91.06 101 ILE A CA 1
ATOM 835 C C . ILE A 1 101 ? -1.729 3.460 -13.087 1.00 91.06 101 ILE A C 1
ATOM 837 O O . ILE A 1 101 ? -2.210 3.393 -14.216 1.00 91.06 101 ILE A O 1
ATOM 841 N N . PHE A 1 102 ? -2.479 3.401 -11.987 1.00 91.38 102 PHE A N 1
ATOM 842 C CA . PHE A 1 102 ? -3.906 3.075 -11.998 1.00 91.38 102 PHE A CA 1
ATOM 843 C C . PHE A 1 102 ? -4.793 4.298 -11.804 1.00 91.38 102 PHE A C 1
ATOM 845 O O . PHE A 1 102 ? -5.862 4.381 -12.408 1.00 91.38 102 PHE A O 1
ATOM 852 N N . ASN A 1 103 ? -4.371 5.254 -10.976 1.00 89.25 103 ASN A N 1
ATOM 853 C CA . ASN A 1 103 ? -5.153 6.451 -10.705 1.00 89.25 103 ASN A CA 1
ATOM 854 C C . ASN A 1 103 ? -4.275 7.704 -10.761 1.00 89.25 103 ASN A C 1
ATOM 856 O O . ASN A 1 103 ? -3.474 7.954 -9.867 1.00 89.25 103 ASN A O 1
ATOM 860 N N . ALA A 1 104 ? -4.477 8.531 -11.791 1.00 89.88 104 ALA A N 1
ATOM 861 C CA . ALA A 1 104 ? -3.740 9.781 -11.989 1.00 89.88 104 ALA A CA 1
ATOM 862 C C . ALA A 1 104 ? -3.800 10.726 -10.774 1.00 89.88 104 ALA A C 1
ATOM 864 O O . ALA A 1 104 ? -2.823 11.427 -10.515 1.00 89.88 104 ALA A O 1
ATOM 865 N N . ASP A 1 105 ? -4.883 10.667 -9.997 1.00 90.81 105 A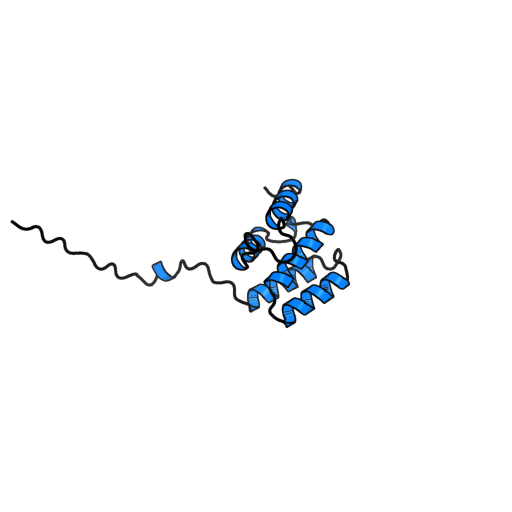SP A N 1
ATOM 866 C CA . ASP A 1 105 ? -5.122 11.490 -8.811 1.00 90.81 105 ASP A CA 1
ATOM 867 C C . ASP A 1 105 ? -4.895 10.711 -7.501 1.00 90.81 105 ASP A C 1
ATOM 869 O O . ASP A 1 105 ? -5.320 11.149 -6.429 1.00 90.81 105 ASP A O 1
ATOM 873 N N . PHE A 1 106 ? -4.224 9.549 -7.551 1.00 92.62 106 PHE A N 1
ATOM 874 C CA . PHE A 1 106 ? -4.004 8.670 -6.395 1.00 92.62 106 PHE A CA 1
ATOM 875 C C . PHE A 1 106 ? -3.476 9.429 -5.176 1.00 92.62 106 PHE A C 1
ATOM 877 O O . PHE A 1 106 ? -4.002 9.285 -4.072 1.00 92.62 106 PHE A O 1
ATOM 884 N N . TRP A 1 107 ? -2.453 10.266 -5.371 1.00 91.81 107 TRP A N 1
ATOM 885 C CA . TRP A 1 107 ? -1.825 10.999 -4.276 1.00 91.81 107 TRP A CA 1
ATOM 886 C C . TRP A 1 107 ? -2.787 11.986 -3.609 1.00 91.81 107 TRP A C 1
ATOM 888 O O . TRP A 1 107 ? -2.835 12.084 -2.381 1.00 91.81 107 TRP A O 1
ATOM 898 N N . GLU A 1 108 ? -3.584 12.708 -4.396 1.00 91.62 108 GLU A N 1
ATOM 899 C CA . GLU A 1 108 ? -4.613 13.595 -3.857 1.00 91.62 108 GLU A CA 1
ATOM 900 C C . GLU A 1 108 ? -5.681 12.790 -3.108 1.00 91.62 108 GLU A C 1
ATOM 902 O O . GLU A 1 108 ? -6.075 13.153 -1.996 1.00 91.62 108 GLU A O 1
ATOM 907 N N . TYR A 1 109 ? -6.102 11.661 -3.677 1.00 91.25 109 TYR A N 1
ATOM 908 C CA . TYR A 1 109 ? -7.113 10.792 -3.093 1.00 91.25 109 TYR A CA 1
ATOM 909 C C . TYR A 1 109 ? -6.676 10.222 -1.736 1.00 91.25 109 TYR A C 1
ATOM 911 O O . TYR A 1 109 ? -7.422 10.325 -0.758 1.00 91.25 109 TYR A O 1
ATOM 919 N N . LEU A 1 110 ? -5.440 9.719 -1.642 1.00 93.06 110 LEU A N 1
ATOM 920 C CA . LEU A 1 110 ? -4.840 9.240 -0.397 1.00 93.06 110 LEU A CA 1
ATOM 921 C C . LEU A 1 110 ? -4.753 10.361 0.647 1.00 93.06 110 LEU A C 1
ATOM 923 O O . LEU A 1 110 ? -5.196 10.184 1.779 1.00 93.06 110 LEU A O 1
ATOM 927 N N . ASN A 1 111 ? -4.250 11.541 0.276 1.00 92.25 111 ASN A N 1
ATOM 928 C CA . ASN A 1 111 ? -4.142 12.670 1.206 1.00 92.25 111 ASN A CA 1
ATOM 929 C C . ASN A 1 111 ? -5.509 13.127 1.732 1.00 92.25 111 ASN A C 1
ATOM 931 O O . ASN A 1 111 ? -5.671 13.380 2.927 1.00 92.25 111 ASN A O 1
ATOM 935 N N . ASN A 1 112 ? -6.508 13.216 0.854 1.00 93.50 112 ASN A N 1
ATOM 936 C CA . ASN A 1 112 ? -7.868 13.576 1.237 1.00 93.50 112 ASN A CA 1
ATOM 937 C C . ASN A 1 112 ? -8.494 12.522 2.157 1.00 93.50 112 ASN A C 1
ATOM 939 O O . ASN A 1 112 ? -9.207 12.879 3.097 1.00 93.50 112 ASN A O 1
ATOM 943 N N . TYR A 1 113 ? -8.211 11.239 1.921 1.00 94.56 113 TYR A N 1
ATOM 944 C CA . TYR A 1 113 ? -8.631 10.159 2.805 1.00 94.56 113 TYR A CA 1
ATOM 945 C C . TYR A 1 113 ? -8.007 10.296 4.202 1.00 94.56 113 TYR A C 1
ATOM 947 O O . TYR A 1 113 ? -8.732 10.334 5.194 1.00 94.56 113 TYR A O 1
ATOM 955 N N . LEU A 1 114 ? -6.684 10.464 4.292 1.00 93.12 114 LEU A N 1
ATOM 956 C CA . LEU A 1 114 ? -5.971 10.576 5.572 1.00 93.12 114 LEU A CA 1
ATOM 957 C C . LEU A 1 114 ? -6.403 11.801 6.394 1.00 93.12 114 LEU A C 1
ATOM 959 O O . LEU A 1 114 ? -6.579 11.687 7.608 1.00 93.12 114 LEU A O 1
ATOM 963 N N . LYS A 1 115 ? -6.665 12.942 5.740 1.00 91.88 115 LYS A N 1
ATOM 964 C CA . LYS A 1 115 ? -7.220 14.143 6.395 1.00 91.88 115 LYS A CA 1
ATOM 965 C C . LYS A 1 115 ? -8.587 13.880 7.027 1.00 91.88 115 LYS A C 1
ATOM 967 O O . LYS A 1 115 ? -8.849 14.302 8.149 1.00 91.88 115 LYS A O 1
ATOM 972 N N . LYS A 1 116 ? -9.472 13.148 6.336 1.00 90.19 116 LYS A N 1
ATOM 973 C CA . LYS A 1 116 ? -10.794 12.778 6.883 1.00 90.19 116 LYS A CA 1
ATOM 974 C C . LYS A 1 116 ? -10.684 11.884 8.118 1.00 90.19 116 LYS A C 1
ATOM 976 O O . LYS A 1 116 ? -11.530 11.979 9.001 1.00 90.19 116 LYS A O 1
ATOM 981 N N . GLN A 1 117 ? -9.639 11.062 8.192 1.00 86.12 117 GLN A N 1
ATOM 982 C CA . GLN A 1 117 ? -9.351 10.201 9.342 1.00 86.12 117 GLN A CA 1
ATOM 983 C C . GLN A 1 117 ? -8.656 10.946 10.500 1.00 86.12 117 GLN A C 1
ATOM 985 O O . GLN A 1 117 ? -8.283 10.311 11.481 1.00 86.12 117 GLN A O 1
ATOM 990 N N . GLN A 1 118 ? -8.497 12.277 10.415 1.00 76.69 118 GLN A N 1
ATOM 991 C CA . GLN A 1 118 ? -7.834 13.125 11.422 1.00 76.69 118 GLN A CA 1
ATOM 992 C C . GLN A 1 118 ? -6.361 12.762 11.668 1.00 76.69 118 GLN A C 1
ATOM 994 O O . GLN A 1 118 ? -5.823 13.041 12.738 1.00 76.69 118 GLN A O 1
ATOM 999 N N . LEU A 1 119 ? -5.702 12.130 10.693 1.00 61.06 119 LEU A N 1
ATOM 1000 C CA . LEU A 1 119 ? -4.290 11.768 10.821 1.00 61.06 119 LEU A CA 1
ATOM 1001 C C . LEU A 1 119 ? -3.338 12.905 10.439 1.00 61.06 119 LEU A C 1
ATOM 1003 O O . LEU A 1 119 ? -2.171 12.809 10.797 1.00 61.06 119 LEU A O 1
ATOM 1007 N N . TYR A 1 120 ? -3.842 13.977 9.810 1.00 51.56 120 TYR A N 1
ATOM 1008 C CA . TYR A 1 120 ? -3.214 15.297 9.651 1.00 51.56 120 TYR A CA 1
ATOM 1009 C C . TYR A 1 120 ? -4.276 16.371 9.394 1.00 51.56 120 TYR A C 1
ATOM 1011 O O . TYR A 1 120 ? -5.212 16.087 8.608 1.00 51.56 120 TYR A O 1
#

pLDDT: mean 84.56, std 18.75, range [39.91, 97.94]